Protein AF-A0A7S2B9F1-F1 (afdb_monomer_lite)

Secondary structure (DSSP, 8-state):
-EEEET-TT-TTHHHHHTSTT--EEEEEES-HHHHHHHHHHIIIIIS-TTS----EEEEEE--TT--TTSPTT-BSEEEEES-GGG-S-HHHHHHHHHHHGGGB-TTT-EEEEE---BSTTHHHHHHHHHHHHT--TTGGGSHHHHHHHHHH-----B-HHHHHHHHHTTSS---

Foldseek 3Di:
DEEEEACFQPPPPLVVQLDPVAAEYEYEYLDPVRQVNNVVCCDPPRPDPPSPRNYHYHYYNDHLLDCPPQDFLAHQEYHYEPPQQVDPDPVVVLSSLLSCVRRHNPPRHDYHHYPAAAPVCNLVVLLVVCCVPPDPPVQVVDPVSSVVSVVPDRTDHDHPVSVVVCVVVVSDPDD

pLDDT: mean 94.69, std 4.19, range [60.38, 98.56]

Organism: NCBI:txid156173

InterPro domains:
  IPR013217 Methyltransferase type 12 [PF08242] (3-97)
  IPR029063 S-adenosyl-L-methionine-dependent methyltransferase superfamily [G3DSA:3.40.50.150] (1-152)
  IPR029063 S-adenosyl-L-methionine-dependent methyltransferase superfamily [SSF53335] (1-120)

Structure (mmCIF, N/CA/C/O backbone):
data_AF-A0A7S2B9F1-F1
#
_entry.id   AF-A0A7S2B9F1-F1
#
loop_
_atom_site.group_PDB
_atom_site.id
_atom_site.type_symbol
_atom_site.label_atom_id
_atom_site.label_alt_id
_atom_site.label_comp_id
_atom_site.label_asym_id
_atom_site.label_entity_id
_atom_site.label_seq_id
_atom_site.pdbx_PDB_ins_code
_atom_site.Cartn_x
_atom_site.Cartn_y
_atom_site.Cartn_z
_atom_site.occupancy
_atom_site.B_iso_or_equiv
_atom_site.auth_seq_id
_atom_site.auth_comp_id
_atom_site.auth_asym_id
_atom_site.auth_atom_id
_atom_site.pdbx_PDB_model_num
ATOM 1 N N . ARG A 1 1 ? -12.188 2.457 11.892 1.00 96.94 1 ARG A N 1
ATOM 2 C CA . ARG A 1 1 ? -10.758 2.331 12.237 1.00 96.94 1 ARG A CA 1
ATOM 3 C C . ARG A 1 1 ? -10.043 1.768 11.033 1.00 96.94 1 ARG A C 1
ATOM 5 O O . ARG A 1 1 ? -10.492 0.752 10.512 1.00 96.94 1 ARG A O 1
ATOM 12 N N . VAL A 1 2 ? -8.993 2.436 10.577 1.00 98.25 2 VAL A N 1
ATOM 13 C CA . VAL A 1 2 ? -8.259 2.060 9.363 1.00 98.25 2 VAL A CA 1
ATOM 14 C C . VAL A 1 2 ? -6.793 1.858 9.714 1.00 98.25 2 VAL A C 1
ATOM 16 O O . VAL A 1 2 ? -6.246 2.626 10.503 1.00 98.25 2 VAL A O 1
ATOM 19 N N . VAL A 1 3 ? -6.161 0.848 9.127 1.00 98.31 3 VAL A N 1
ATOM 20 C CA . VAL A 1 3 ? -4.701 0.720 9.097 1.00 98.31 3 VAL A CA 1
ATOM 21 C C . VAL A 1 3 ? -4.232 0.722 7.651 1.00 98.31 3 VAL A C 1
ATOM 23 O O . VAL A 1 3 ? -4.800 0.025 6.816 1.00 98.31 3 VAL A O 1
ATOM 26 N N . GLU A 1 4 ? -3.204 1.507 7.353 1.00 98.50 4 GLU A N 1
ATOM 27 C CA . GLU A 1 4 ? -2.583 1.582 6.034 1.00 98.50 4 GLU A CA 1
ATOM 28 C C . GLU A 1 4 ? -1.112 1.184 6.129 1.00 98.50 4 GLU A C 1
ATOM 30 O O . GLU A 1 4 ? -0.332 1.833 6.831 1.00 98.50 4 GLU A O 1
ATOM 35 N N . MET A 1 5 ? -0.734 0.126 5.412 1.00 98.06 5 MET A N 1
ATOM 36 C CA . MET A 1 5 ? 0.649 -0.309 5.254 1.00 98.06 5 MET A CA 1
ATOM 37 C C . MET A 1 5 ? 1.237 0.282 3.974 1.00 98.06 5 MET A C 1
ATOM 39 O O . MET A 1 5 ? 0.705 0.087 2.883 1.00 98.06 5 MET A O 1
ATOM 43 N N . GLY A 1 6 ? 2.352 0.994 4.129 1.00 97.62 6 GLY A N 1
ATOM 44 C CA . GLY A 1 6 ? 2.971 1.814 3.090 1.00 97.62 6 GLY A CA 1
ATOM 45 C C . GLY A 1 6 ? 2.182 3.087 2.799 1.00 97.62 6 GLY A C 1
ATOM 46 O O . GLY A 1 6 ? 1.898 3.394 1.645 1.00 97.62 6 GLY A O 1
ATOM 47 N N . CYS A 1 7 ? 1.834 3.843 3.845 1.00 97.94 7 CYS A N 1
ATOM 48 C CA . CYS A 1 7 ? 1.067 5.084 3.708 1.00 97.94 7 CYS A CA 1
ATOM 49 C C . CYS A 1 7 ? 1.813 6.188 2.935 1.00 97.94 7 CYS A C 1
ATOM 51 O O . CYS A 1 7 ? 1.218 7.200 2.546 1.00 97.94 7 CYS A O 1
ATOM 53 N N . GLY A 1 8 ? 3.125 6.036 2.723 1.00 97.12 8 GLY A N 1
ATOM 54 C CA . GLY A 1 8 ? 3.952 6.936 1.938 1.00 97.12 8 GLY A CA 1
ATOM 55 C C . GLY A 1 8 ? 3.819 8.383 2.400 1.00 97.12 8 GLY A C 1
ATOM 56 O O . GLY A 1 8 ? 3.929 8.709 3.581 1.00 97.12 8 GLY A O 1
ATOM 57 N N . LYS A 1 9 ? 3.553 9.281 1.451 1.00 96.50 9 LYS A N 1
ATOM 58 C CA . LYS A 1 9 ? 3.332 10.707 1.735 1.00 96.50 9 LYS A CA 1
ATOM 59 C C . LYS A 1 9 ? 1.888 11.038 2.147 1.00 96.50 9 LYS A C 1
ATOM 61 O O . LYS A 1 9 ? 1.550 12.211 2.197 1.00 96.50 9 LYS A O 1
ATOM 66 N N . GLY A 1 10 ? 1.049 10.041 2.431 1.00 97.06 10 GLY A N 1
ATOM 67 C CA . GLY A 1 10 ? -0.302 10.223 2.969 1.00 97.06 10 GLY A CA 1
ATOM 68 C C . GLY A 1 10 ? -1.395 10.506 1.933 1.00 97.06 10 GLY A C 1
ATOM 69 O O . GLY A 1 10 ? -2.406 11.115 2.271 1.00 97.06 10 GLY A O 1
ATOM 70 N N . MET A 1 11 ? -1.215 10.083 0.675 1.00 95.88 11 MET A N 1
ATOM 71 C CA . MET A 1 11 ? -2.171 10.362 -0.411 1.00 95.88 11 MET A CA 1
ATOM 72 C C . MET A 1 11 ? -3.593 9.864 -0.098 1.00 95.88 11 MET A C 1
ATOM 74 O O . MET A 1 11 ? -4.558 10.595 -0.328 1.00 95.88 11 MET A O 1
ATOM 78 N N . ILE A 1 12 ? -3.716 8.638 0.421 1.00 97.62 12 ILE A N 1
ATOM 79 C CA . ILE A 1 12 ? -4.992 8.060 0.865 1.00 97.62 12 ILE A CA 1
ATOM 80 C C . ILE A 1 12 ? -5.282 8.517 2.297 1.00 97.62 12 ILE A C 1
ATOM 82 O O . ILE A 1 12 ? -6.350 9.080 2.550 1.00 97.62 12 ILE A O 1
ATOM 86 N N . LEU A 1 13 ? -4.296 8.359 3.190 1.00 98.31 13 LEU A N 1
ATOM 87 C CA . LEU A 1 13 ? -4.361 8.712 4.608 1.00 98.31 13 LEU A CA 1
ATOM 88 C C . LEU A 1 13 ? -5.078 10.030 4.884 1.00 98.31 13 LEU A C 1
ATOM 90 O O . LEU A 1 13 ? -6.055 10.036 5.622 1.00 98.31 13 LEU A O 1
ATOM 94 N N . PHE A 1 14 ? -4.636 11.147 4.298 1.00 97.69 14 PHE A N 1
ATOM 95 C CA . PHE A 1 14 ? -5.185 12.456 4.664 1.00 97.69 14 PHE A CA 1
ATOM 96 C C . PHE A 1 14 ? -6.655 12.607 4.286 1.00 97.69 14 PHE A C 1
ATOM 98 O O . PHE A 1 14 ? -7.424 13.188 5.047 1.00 97.69 14 PHE A O 1
ATOM 105 N N . LYS A 1 15 ? -7.059 12.069 3.131 1.00 96.00 15 LYS A N 1
ATOM 106 C CA . LYS A 1 15 ? -8.450 12.151 2.672 1.00 96.00 15 LYS A CA 1
ATOM 107 C C . LYS A 1 15 ? -9.360 11.253 3.498 1.00 96.00 15 LYS A C 1
ATOM 109 O O . LYS A 1 15 ? -10.444 11.676 3.880 1.00 96.00 15 LYS A O 1
ATOM 114 N N . VAL A 1 16 ? -8.920 10.026 3.770 1.00 97.19 16 VAL A N 1
ATOM 115 C CA . VAL A 1 16 ? -9.727 9.054 4.514 1.00 97.19 16 VAL A CA 1
ATOM 116 C C . VAL A 1 16 ? -9.812 9.441 5.988 1.00 97.19 16 VAL A C 1
ATOM 118 O O . VAL A 1 16 ? -10.903 9.467 6.541 1.00 97.19 16 VAL A O 1
ATOM 121 N N . ALA A 1 17 ? -8.699 9.809 6.621 1.00 97.12 17 ALA A N 1
ATOM 122 C CA . ALA A 1 17 ? -8.683 10.208 8.026 1.00 97.12 17 ALA A CA 1
ATOM 123 C C . ALA A 1 17 ? -9.438 11.525 8.296 1.00 97.12 17 ALA A C 1
ATOM 125 O O . ALA A 1 17 ? -9.904 11.739 9.409 1.00 97.12 17 ALA A O 1
ATOM 126 N N . ALA A 1 18 ? -9.610 12.395 7.295 1.00 95.19 18 ALA A N 1
ATOM 127 C CA . ALA A 1 18 ? -10.454 13.585 7.424 1.00 95.19 18 ALA A CA 1
ATOM 128 C C . ALA A 1 18 ? -11.964 13.283 7.333 1.00 95.19 18 ALA A C 1
ATOM 130 O O . ALA A 1 18 ? -12.781 14.161 7.611 1.00 95.19 18 ALA A O 1
ATOM 131 N N . ALA A 1 19 ? -12.366 12.069 6.937 1.00 95.88 19 ALA A N 1
ATOM 132 C CA . ALA A 1 19 ? -13.776 11.723 6.820 1.00 95.88 19 ALA A CA 1
ATOM 133 C C . ALA A 1 19 ? -14.438 11.613 8.213 1.00 95.88 19 ALA A C 1
ATOM 135 O O . ALA A 1 19 ? -13.899 10.933 9.088 1.00 95.88 19 ALA A O 1
ATOM 136 N N . PRO A 1 20 ? -15.646 12.178 8.426 1.00 93.44 20 PRO A N 1
ATOM 137 C CA . PRO A 1 20 ? -16.290 12.204 9.747 1.00 93.44 20 PRO A CA 1
ATOM 138 C C . PRO A 1 20 ? -16.558 10.827 10.373 1.00 93.44 20 PRO A C 1
ATOM 140 O O . PRO A 1 20 ? -16.679 10.703 11.589 1.00 93.44 20 PRO A O 1
ATOM 143 N N . CYS A 1 21 ? -16.676 9.779 9.553 1.00 94.19 21 CYS A N 1
ATOM 144 C CA . CYS A 1 21 ? -16.911 8.413 10.019 1.00 94.19 21 CYS A CA 1
ATOM 145 C C . CYS A 1 21 ? -15.638 7.705 10.517 1.00 94.19 21 CYS A C 1
ATOM 147 O O . CYS A 1 21 ? -15.730 6.636 11.130 1.00 94.19 21 CYS A O 1
ATOM 149 N N . VAL A 1 22 ? -14.452 8.273 10.277 1.00 96.94 22 VAL A N 1
ATOM 150 C CA . VAL A 1 22 ? -13.177 7.656 10.643 1.00 96.94 22 VAL A CA 1
ATOM 151 C C . VAL A 1 22 ? -12.745 8.147 12.019 1.00 96.94 22 VAL A C 1
ATOM 153 O O . VAL A 1 22 ? -12.394 9.302 12.218 1.00 96.94 22 VAL A O 1
ATOM 156 N N . LYS A 1 23 ? -12.783 7.234 12.993 1.00 95.94 23 LYS A N 1
ATOM 157 C CA . LYS A 1 23 ? -12.410 7.521 14.389 1.00 95.94 23 LYS A CA 1
ATOM 158 C C . LYS A 1 23 ? -10.908 7.421 14.652 1.00 95.94 23 LYS A C 1
ATOM 160 O O . LYS A 1 23 ? -10.397 8.097 15.532 1.00 95.94 23 LYS A O 1
ATOM 165 N N . GLU A 1 24 ? -10.229 6.540 13.926 1.00 97.31 24 GLU A N 1
ATOM 166 C CA . GLU A 1 24 ? -8.813 6.230 14.116 1.00 97.31 24 GLU A CA 1
ATOM 167 C C . GLU A 1 24 ? -8.212 5.785 12.787 1.00 97.31 24 GLU A C 1
ATOM 169 O O . GLU A 1 24 ? -8.818 4.968 12.072 1.00 97.31 24 GLU A O 1
ATOM 174 N N . TYR A 1 25 ? -7.017 6.298 12.506 1.00 98.38 25 TYR A N 1
ATOM 175 C CA . TYR A 1 25 ? -6.191 5.933 11.370 1.00 98.38 25 TYR A CA 1
ATOM 176 C C . TYR A 1 25 ? -4.774 5.596 11.841 1.00 98.38 25 TYR A C 1
ATOM 178 O O . TYR A 1 25 ? -4.132 6.390 12.528 1.00 98.38 25 TYR A O 1
ATOM 186 N N . VAL A 1 26 ? -4.279 4.427 11.446 1.00 98.38 26 VAL A N 1
ATOM 187 C CA . VAL A 1 26 ? -2.922 3.957 11.735 1.00 98.38 26 VAL A CA 1
ATOM 188 C C . VAL A 1 26 ? -2.123 3.962 10.433 1.00 98.38 26 VAL A C 1
ATOM 190 O O . VAL A 1 26 ? -2.367 3.142 9.552 1.00 98.38 26 VAL A O 1
ATOM 193 N N . GLY A 1 27 ? -1.175 4.888 10.293 1.00 98.19 27 GLY A N 1
ATOM 194 C CA . GLY A 1 27 ? -0.296 4.993 9.126 1.00 98.19 27 GLY A CA 1
ATOM 195 C C . GLY A 1 27 ? 1.049 4.307 9.360 1.00 98.19 27 GLY A C 1
ATOM 196 O O . GLY A 1 27 ? 1.792 4.675 10.270 1.00 98.19 27 GLY A O 1
ATOM 197 N N . CYS A 1 28 ? 1.392 3.320 8.541 1.00 98.38 28 CYS A N 1
ATOM 198 C CA . CYS A 1 28 ? 2.642 2.576 8.650 1.00 98.38 28 CYS A CA 1
ATOM 199 C C . CYS A 1 28 ? 3.461 2.699 7.367 1.00 98.38 28 CYS A C 1
ATOM 201 O O . CYS A 1 28 ? 2.912 2.617 6.274 1.00 98.38 28 CYS A O 1
ATOM 203 N N . ASP A 1 29 ? 4.775 2.873 7.482 1.00 98.25 29 ASP A N 1
ATOM 204 C CA . ASP A 1 29 ? 5.677 2.915 6.328 1.00 98.25 29 ASP A CA 1
ATOM 205 C C . ASP A 1 29 ? 7.099 2.509 6.733 1.00 98.25 29 ASP A C 1
ATOM 207 O O . ASP A 1 29 ? 7.542 2.810 7.844 1.00 98.25 29 ASP A O 1
ATOM 211 N N . LEU A 1 30 ? 7.848 1.864 5.837 1.00 97.06 30 LEU A N 1
ATOM 212 C CA . LEU A 1 30 ? 9.247 1.506 6.089 1.00 97.06 30 LEU A CA 1
ATOM 213 C C . LEU A 1 30 ? 10.143 2.759 6.163 1.00 97.06 30 LEU A C 1
ATOM 215 O O . LEU A 1 30 ? 11.159 2.786 6.863 1.00 97.06 30 LEU A O 1
ATOM 219 N N . SER A 1 31 ? 9.766 3.828 5.458 1.00 97.56 31 SER A N 1
ATOM 220 C CA . SER A 1 31 ? 10.503 5.082 5.398 1.00 97.56 31 SER A CA 1
ATOM 221 C C . SER A 1 31 ? 10.180 5.992 6.579 1.00 97.56 31 SER A C 1
ATOM 223 O O . SER A 1 31 ? 9.132 6.635 6.667 1.00 97.56 31 SER A O 1
ATOM 225 N N . ARG A 1 32 ? 11.174 6.189 7.450 1.00 98.12 32 ARG A N 1
ATOM 226 C CA . ARG A 1 32 ? 11.109 7.201 8.517 1.00 98.12 32 ARG A CA 1
ATOM 227 C C . ARG A 1 32 ? 10.860 8.616 7.983 1.00 98.12 32 ARG A C 1
ATOM 229 O O . ARG A 1 32 ? 10.257 9.432 8.678 1.00 98.12 32 ARG A O 1
ATOM 236 N N . LEU A 1 33 ? 11.333 8.926 6.775 1.00 98.25 33 LEU A N 1
ATOM 237 C CA . LEU A 1 33 ? 11.103 10.230 6.149 1.00 98.25 33 LEU A CA 1
ATOM 238 C C . LEU A 1 33 ? 9.639 10.405 5.733 1.00 98.25 33 LEU A C 1
ATOM 240 O O . LEU A 1 33 ? 9.098 11.496 5.911 1.00 98.25 33 LEU A O 1
ATOM 244 N N . ALA A 1 34 ? 9.003 9.342 5.233 1.00 98.06 34 ALA A N 1
ATOM 245 C CA . ALA A 1 34 ? 7.582 9.328 4.900 1.00 98.06 34 ALA A CA 1
ATOM 246 C C . ALA A 1 34 ? 6.725 9.547 6.155 1.00 98.06 34 ALA A C 1
ATOM 248 O O . ALA A 1 34 ? 5.920 10.475 6.191 1.00 98.06 34 ALA A O 1
ATOM 249 N N . ILE A 1 35 ? 7.008 8.815 7.237 1.00 98.56 35 ILE A N 1
ATOM 250 C CA . ILE A 1 35 ? 6.316 8.989 8.522 1.00 98.56 35 ILE A CA 1
ATOM 251 C C . ILE A 1 35 ? 6.454 10.417 9.069 1.00 98.56 35 ILE A C 1
ATOM 253 O O . ILE A 1 35 ? 5.450 11.067 9.357 1.00 98.56 35 ILE A O 1
ATOM 257 N N . LYS A 1 36 ? 7.673 10.971 9.114 1.00 98.44 36 LYS A N 1
ATOM 258 C CA . LYS A 1 36 ? 7.883 12.373 9.525 1.00 98.44 36 LYS A CA 1
ATOM 259 C C . LYS A 1 36 ? 7.141 13.368 8.629 1.00 98.44 36 LYS A C 1
ATOM 261 O O . LYS A 1 36 ? 6.770 14.451 9.078 1.00 98.44 36 LYS A O 1
ATOM 266 N N . HIS A 1 37 ? 6.987 13.056 7.342 1.00 98.44 37 HIS A N 1
ATOM 267 C CA . HIS A 1 37 ? 6.209 13.877 6.423 1.00 98.44 37 HIS A CA 1
ATOM 268 C C . HIS A 1 37 ? 4.722 13.848 6.765 1.00 98.44 37 HIS A C 1
ATOM 270 O O . HIS A 1 37 ? 4.136 14.919 6.918 1.00 98.44 37 HIS A O 1
ATOM 276 N N . VAL A 1 38 ? 4.159 12.656 6.962 1.00 98.56 38 VAL A N 1
ATOM 277 C CA . VAL A 1 38 ? 2.763 12.463 7.365 1.00 98.56 38 VAL A CA 1
ATOM 278 C C . VAL A 1 38 ? 2.453 13.208 8.658 1.00 98.56 38 VAL A C 1
ATOM 280 O O . VAL A 1 38 ? 1.525 14.009 8.687 1.00 98.56 38 VAL A O 1
ATOM 283 N N . GLU A 1 39 ? 3.273 13.035 9.694 1.00 98.19 39 GLU A N 1
ATOM 284 C CA . GLU A 1 39 ? 3.087 13.703 10.989 1.00 98.19 39 GLU A CA 1
ATOM 285 C C . GLU A 1 39 ? 3.095 15.232 10.870 1.00 98.19 39 GLU 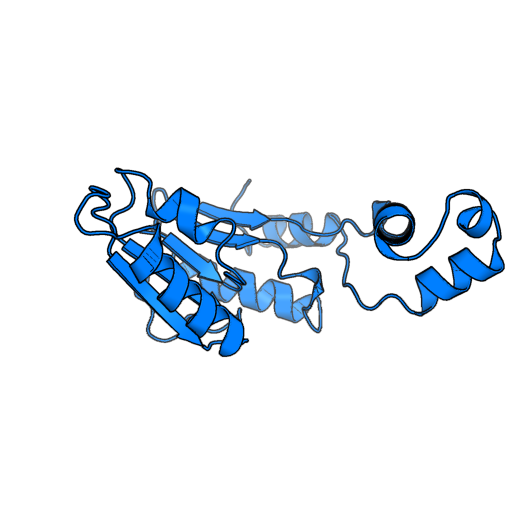A C 1
ATOM 287 O O . GLU A 1 39 ? 2.286 15.918 11.499 1.00 98.19 39 GLU A O 1
ATOM 292 N N . ARG A 1 40 ? 4.004 15.780 10.053 1.00 98.00 40 ARG A N 1
ATOM 293 C CA . ARG A 1 40 ? 4.097 17.225 9.824 1.00 98.00 40 ARG A CA 1
ATOM 294 C C . ARG A 1 40 ? 2.862 17.748 9.106 1.00 98.00 40 ARG A C 1
ATOM 296 O O . ARG A 1 40 ? 2.281 18.729 9.562 1.00 98.00 40 ARG A O 1
ATOM 303 N N . VAL A 1 41 ? 2.484 17.128 7.987 1.00 97.75 41 VAL A N 1
ATOM 304 C CA . VAL A 1 41 ? 1.337 17.561 7.173 1.00 97.75 41 VAL A CA 1
ATOM 305 C C . VAL A 1 41 ? 0.040 17.415 7.960 1.00 97.75 41 VAL A C 1
ATOM 307 O O . VAL A 1 41 ? -0.754 18.351 7.974 1.00 97.75 41 VAL A O 1
ATOM 310 N N . TRP A 1 42 ? -0.129 16.316 8.699 1.00 97.31 42 TRP A N 1
ATOM 311 C CA . TRP A 1 42 ? -1.286 16.105 9.565 1.00 97.31 42 TRP A CA 1
ATOM 312 C C . TRP A 1 42 ? -1.504 17.276 10.525 1.00 97.31 42 TRP A C 1
ATOM 314 O O . TRP A 1 42 ? -2.569 17.886 10.513 1.00 97.31 42 TRP A O 1
ATOM 324 N N . LYS A 1 43 ? -0.471 17.650 11.291 1.00 95.56 43 LYS A N 1
ATOM 325 C CA . LYS A 1 43 ? -0.552 18.733 12.287 1.00 95.56 43 LYS A CA 1
ATOM 326 C C . LYS A 1 43 ? -0.754 20.118 11.674 1.00 95.56 43 LYS A C 1
ATOM 328 O O . LYS A 1 43 ? -1.342 20.981 12.309 1.00 95.56 43 LYS A O 1
ATOM 333 N N . SER A 1 44 ? -0.215 20.349 10.479 1.00 95.25 44 SER A N 1
ATOM 334 C CA . SER A 1 44 ? -0.194 21.686 9.868 1.00 95.25 44 SER A CA 1
ATOM 335 C C . SER A 1 44 ? -1.356 21.957 8.913 1.00 95.25 44 SER A C 1
ATOM 337 O O . SER A 1 44 ? -1.696 23.118 8.721 1.00 95.25 44 SER A O 1
ATOM 339 N N . HIS A 1 45 ? -1.952 20.922 8.313 1.00 94.19 45 HIS A N 1
ATOM 340 C CA . HIS A 1 45 ? -2.927 21.083 7.228 1.00 94.19 45 HIS A CA 1
ATOM 341 C C . HIS A 1 45 ? -4.201 20.249 7.394 1.00 94.19 45 HIS A C 1
ATOM 343 O O . HIS A 1 45 ? -5.201 20.591 6.772 1.00 94.19 45 HIS A O 1
ATOM 349 N N . VAL A 1 46 ? -4.183 19.162 8.178 1.00 93.25 46 VAL A N 1
ATOM 350 C CA . VAL A 1 46 ? -5.335 18.245 8.269 1.00 93.25 46 VAL A CA 1
ATOM 351 C C . VAL A 1 46 ? -6.068 18.386 9.593 1.00 93.25 46 VAL A C 1
ATOM 353 O O . VAL A 1 46 ? -7.237 18.735 9.589 1.00 93.25 46 VAL A O 1
ATOM 356 N N . ALA A 1 47 ? -5.390 18.163 10.718 1.00 92.00 47 ALA A N 1
ATOM 357 C CA . ALA A 1 47 ? -5.958 18.262 12.061 1.00 92.00 47 ALA A CA 1
ATOM 358 C C . ALA A 1 47 ? -5.607 19.607 12.715 1.00 92.00 47 ALA A C 1
ATOM 360 O O . ALA A 1 47 ? -5.034 19.658 13.804 1.00 92.00 47 ALA A O 1
ATOM 361 N N . THR A 1 48 ? -5.900 20.706 12.017 1.00 91.12 48 THR A N 1
ATOM 362 C CA . THR A 1 48 ? -5.792 22.055 12.591 1.00 91.12 48 THR A CA 1
ATOM 363 C C . THR A 1 48 ? -6.939 22.301 13.574 1.00 91.12 48 THR A C 1
ATOM 365 O O . THR A 1 48 ? -7.976 21.641 13.497 1.00 91.12 48 THR A O 1
ATOM 368 N N . GLU A 1 49 ? -6.802 23.282 14.468 1.00 85.62 49 GLU A N 1
ATOM 369 C CA . GLU A 1 49 ? -7.850 23.625 15.450 1.00 85.62 49 GLU A CA 1
ATOM 370 C C . GLU A 1 49 ? -9.208 23.940 14.797 1.00 85.62 49 GLU A C 1
ATOM 372 O O . GLU A 1 49 ? -10.258 23.642 15.359 1.00 85.62 49 GLU A O 1
ATOM 377 N N . SER A 1 50 ? -9.194 24.487 13.579 1.00 88.25 50 SER A N 1
ATOM 378 C CA . SER A 1 50 ? -10.390 24.836 12.807 1.00 88.25 50 SER A CA 1
ATOM 379 C C . SER A 1 50 ? -10.904 23.724 11.884 1.00 88.25 50 SER A C 1
ATOM 381 O O . SER A 1 50 ? -11.948 23.896 11.260 1.00 88.25 50 SER A O 1
ATOM 383 N N . SER A 1 51 ? -10.196 22.596 11.769 1.00 87.75 51 SER A N 1
ATOM 384 C CA . SER A 1 51 ? -10.503 21.553 10.776 1.00 87.75 51 SER A CA 1
ATOM 385 C C . SER A 1 51 ? -11.743 20.713 11.092 1.00 87.75 51 SER A C 1
ATOM 387 O O . SER A 1 51 ? -12.322 20.117 10.187 1.00 87.75 51 SER A O 1
ATOM 389 N N . GLY A 1 52 ? -12.136 20.615 12.367 1.00 88.81 52 GLY A N 1
ATOM 390 C CA . GLY A 1 52 ? -13.216 19.726 12.810 1.00 88.81 52 GLY A CA 1
ATOM 391 C C . GLY A 1 52 ? -12.919 18.226 12.645 1.00 88.81 52 GLY A C 1
ATOM 392 O O . GLY A 1 52 ? -13.824 17.408 12.807 1.00 88.81 52 GLY A O 1
ATOM 393 N N . VAL A 1 53 ? -11.676 17.842 12.328 1.00 94.00 53 VAL A N 1
ATOM 394 C CA . VAL A 1 53 ? -11.280 16.437 12.161 1.00 94.00 53 VAL A CA 1
ATOM 395 C C . VAL A 1 53 ? -11.211 15.752 13.527 1.00 94.00 53 VAL A C 1
ATOM 397 O O . VAL A 1 53 ? -10.363 16.071 14.355 1.00 94.00 53 VAL A O 1
ATOM 400 N N . ALA A 1 54 ? -12.098 14.778 13.749 1.00 92.62 54 ALA A N 1
ATOM 401 C CA . ALA A 1 54 ? -12.185 14.014 14.998 1.00 92.62 54 ALA A CA 1
ATOM 402 C C . ALA A 1 54 ? -11.340 12.723 15.005 1.00 92.62 54 ALA A C 1
ATOM 404 O O . ALA A 1 54 ? -11.282 12.029 16.021 1.00 92.62 54 ALA A O 1
ATOM 405 N N . CYS A 1 55 ? -10.714 12.373 13.879 1.00 96.69 55 CYS A N 1
ATOM 406 C CA . CYS A 1 55 ? -9.906 11.165 13.755 1.00 96.69 55 CYS A CA 1
ATOM 407 C C . CYS A 1 55 ? -8.615 11.275 14.575 1.00 96.69 55 CYS A C 1
ATOM 409 O O . CYS A 1 55 ? -7.860 12.238 14.429 1.00 96.69 55 CYS A O 1
ATOM 411 N N . SER A 1 56 ? -8.294 10.251 15.366 1.00 96.50 56 SER A N 1
ATOM 412 C CA . SER A 1 56 ? -6.946 10.093 15.913 1.00 96.50 56 SER A CA 1
ATOM 413 C C . SER A 1 56 ? -6.007 9.506 14.854 1.00 96.50 56 SER A C 1
ATOM 415 O O . SER A 1 56 ? -6.365 8.563 14.147 1.00 96.50 56 SER A O 1
ATOM 417 N N . LEU A 1 57 ? -4.797 10.058 14.734 1.00 97.81 57 LEU A N 1
ATOM 418 C CA . LEU A 1 57 ? -3.742 9.515 13.876 1.00 97.81 57 LEU A CA 1
ATOM 419 C C . LEU A 1 57 ? -2.624 8.928 14.740 1.00 97.81 57 LEU A C 1
ATOM 421 O O . LEU A 1 57 ? -2.073 9.624 15.594 1.00 97.81 57 LEU A O 1
ATOM 425 N N . SER A 1 58 ? -2.243 7.683 14.462 1.00 97.75 58 SER A N 1
ATOM 426 C CA . SER A 1 58 ? -0.999 7.080 14.943 1.00 97.75 58 SER A CA 1
ATOM 427 C C . SER A 1 58 ? -0.122 6.669 13.763 1.00 97.75 58 SER A C 1
ATOM 429 O O . SER A 1 58 ? -0.611 6.260 12.709 1.00 97.75 58 SER A O 1
ATOM 431 N N . THR A 1 59 ? 1.191 6.826 13.915 1.00 98.19 59 THR A N 1
ATOM 432 C CA . THR A 1 59 ? 2.163 6.581 12.848 1.00 98.19 59 THR A CA 1
ATOM 433 C C . THR A 1 59 ? 3.297 5.689 13.319 1.00 98.19 59 THR A C 1
ATOM 435 O O . THR A 1 59 ? 3.790 5.815 14.442 1.00 98.19 59 THR A O 1
ATOM 438 N N . HIS A 1 60 ? 3.746 4.780 12.452 1.00 98.00 60 HIS A N 1
ATOM 439 C CA . HIS A 1 60 ? 4.807 3.838 12.792 1.00 98.00 60 HIS A CA 1
ATOM 440 C C . HIS A 1 60 ? 5.763 3.589 11.631 1.00 98.00 60 HIS A C 1
ATOM 442 O O . HIS A 1 60 ? 5.347 3.328 10.505 1.00 98.00 60 HIS A O 1
ATOM 448 N N . VAL A 1 61 ? 7.061 3.582 11.940 1.00 98.25 61 VAL A N 1
ATOM 449 C CA . VAL A 1 61 ? 8.077 3.094 11.005 1.00 98.25 61 VAL A CA 1
ATOM 450 C C . VAL A 1 61 ? 8.111 1.574 11.094 1.00 98.25 61 VAL A C 1
ATOM 452 O O . VAL A 1 61 ? 8.629 1.044 12.078 1.00 98.25 61 VAL A O 1
ATOM 455 N N . ARG A 1 62 ? 7.525 0.878 10.119 1.00 96.62 62 ARG A N 1
ATOM 456 C CA . ARG A 1 62 ? 7.466 -0.589 10.111 1.00 96.62 62 ARG A CA 1
ATOM 457 C C . ARG A 1 62 ? 7.305 -1.165 8.708 1.00 96.62 62 ARG A C 1
ATOM 459 O O . ARG A 1 62 ? 6.837 -0.491 7.796 1.00 96.62 62 ARG A O 1
ATOM 466 N N . ASP A 1 63 ? 7.707 -2.423 8.589 1.00 96.56 63 ASP A N 1
ATOM 467 C CA . ASP A 1 63 ? 7.555 -3.245 7.394 1.00 96.56 63 ASP A CA 1
ATOM 468 C C . ASP A 1 63 ? 6.078 -3.586 7.110 1.00 96.56 63 ASP A C 1
ATOM 470 O O . ASP A 1 63 ? 5.268 -3.647 8.040 1.00 96.56 63 ASP A O 1
ATOM 474 N N . ALA A 1 64 ? 5.732 -3.812 5.838 1.00 96.56 64 ALA A N 1
ATOM 475 C CA . ALA A 1 64 ? 4.353 -4.038 5.407 1.00 96.56 64 ALA A CA 1
ATOM 476 C C . ALA A 1 64 ? 3.749 -5.353 5.929 1.00 96.56 64 ALA A C 1
ATOM 478 O O . ALA A 1 64 ? 2.530 -5.426 6.075 1.00 96.56 64 ALA A O 1
ATOM 479 N N . SER A 1 65 ? 4.562 -6.371 6.245 1.00 96.50 65 SER A N 1
ATOM 480 C CA . SER A 1 65 ? 4.066 -7.613 6.858 1.00 96.50 65 SER A CA 1
ATOM 481 C C . SER A 1 65 ? 3.962 -7.524 8.386 1.00 96.50 65 SER A C 1
ATOM 483 O O . SER A 1 65 ? 3.346 -8.374 9.032 1.00 96.50 65 SER A O 1
ATOM 485 N N . ASN A 1 66 ? 4.502 -6.467 9.003 1.00 96.75 66 ASN A N 1
ATOM 486 C CA . ASN A 1 66 ? 4.592 -6.362 10.455 1.00 96.75 66 ASN A CA 1
ATOM 487 C C . ASN A 1 66 ? 3.350 -5.718 11.098 1.00 96.75 66 ASN A C 1
ATOM 489 O O . ASN A 1 66 ? 3.332 -4.538 11.465 1.00 96.75 66 ASN A O 1
ATOM 493 N N . PHE A 1 67 ? 2.330 -6.536 11.352 1.00 95.94 67 PHE A N 1
ATOM 494 C CA . PHE A 1 67 ? 1.149 -6.141 12.128 1.00 95.94 67 PHE A CA 1
ATOM 495 C C . PHE A 1 67 ? 1.287 -6.393 13.644 1.00 95.94 67 PHE A C 1
ATOM 497 O O . PHE A 1 67 ? 0.297 -6.333 14.381 1.00 95.94 67 PHE A O 1
ATOM 504 N N . ALA A 1 68 ? 2.492 -6.686 14.148 1.00 93.62 68 ALA A N 1
ATOM 505 C CA . ALA A 1 68 ? 2.697 -6.955 15.568 1.00 93.62 68 ALA A CA 1
ATOM 506 C C . ALA A 1 68 ? 2.310 -5.741 16.434 1.00 93.62 68 ALA A C 1
ATOM 508 O O . ALA A 1 68 ? 2.539 -4.579 16.075 1.00 93.62 68 ALA A O 1
ATOM 509 N N . GLY A 1 69 ? 1.682 -6.025 17.578 1.00 90.25 69 GLY A N 1
ATOM 510 C CA . GLY A 1 69 ? 1.178 -5.013 18.511 1.00 90.25 69 GLY A CA 1
ATOM 511 C C . GLY A 1 69 ? -0.084 -4.272 18.053 1.00 90.25 69 GLY A C 1
ATOM 512 O O . GLY A 1 69 ? -0.621 -3.488 18.828 1.00 90.25 69 GLY A O 1
ATOM 513 N N . LEU A 1 70 ? -0.583 -4.516 16.834 1.00 92.06 70 LEU A N 1
ATOM 514 C CA . LEU A 1 70 ? -1.888 -4.019 16.398 1.00 92.06 70 LEU A CA 1
ATOM 515 C C . LEU A 1 70 ? -2.996 -4.971 16.859 1.00 92.06 70 LEU A C 1
ATOM 517 O O . LEU A 1 70 ? -2.851 -6.195 16.756 1.00 92.06 70 LEU A O 1
ATOM 521 N N . ALA A 1 71 ? -4.099 -4.401 17.348 1.00 86.12 71 ALA A N 1
ATOM 522 C CA . ALA A 1 71 ? -5.222 -5.153 17.896 1.00 86.12 71 ALA A CA 1
ATOM 523 C C . ALA A 1 71 ? -5.896 -6.033 16.832 1.00 86.12 71 ALA A C 1
ATOM 525 O O . ALA A 1 71 ? -6.279 -5.553 15.761 1.00 86.12 71 ALA A O 1
ATOM 526 N N . ASP A 1 72 ? -6.073 -7.314 17.154 1.00 85.56 72 ASP A N 1
ATOM 527 C CA . ASP A 1 72 ? -6.812 -8.258 16.317 1.00 85.56 72 ASP A CA 1
ATOM 528 C C . ASP A 1 72 ? -8.286 -7.870 16.205 1.00 85.56 72 ASP A C 1
ATOM 530 O O . ASP A 1 72 ? -8.856 -7.278 17.126 1.00 85.56 72 ASP A O 1
ATOM 534 N N . LYS A 1 73 ? -8.911 -8.249 15.083 1.00 88.62 73 LYS A N 1
ATOM 535 C CA . LYS A 1 73 ? -10.359 -8.120 14.855 1.00 88.62 73 LYS A CA 1
ATOM 536 C C . LYS A 1 73 ? -10.934 -6.725 15.118 1.00 88.62 73 LYS A C 1
ATOM 538 O O . LYS A 1 73 ? -12.062 -6.595 15.591 1.00 88.62 73 LYS A O 1
ATOM 543 N N . SER A 1 74 ? -10.152 -5.680 14.857 1.00 91.88 74 SER A N 1
ATOM 544 C CA . SER A 1 74 ? -10.462 -4.321 15.315 1.00 91.88 74 SER A CA 1
ATOM 545 C C . SER A 1 74 ? -10.570 -3.291 14.192 1.00 91.88 74 SER A C 1
ATOM 547 O O . SER A 1 74 ? -11.142 -2.218 14.410 1.00 91.88 74 SER A O 1
ATOM 549 N N . PHE A 1 75 ? -10.036 -3.600 13.007 1.00 97.38 75 PHE A N 1
ATOM 550 C CA . PHE A 1 75 ? -9.997 -2.676 11.880 1.00 97.38 75 PHE A CA 1
ATOM 551 C C . PHE A 1 75 ? -11.158 -2.901 10.918 1.00 97.38 75 PHE A C 1
ATOM 553 O O . PHE A 1 75 ? -11.422 -4.014 10.477 1.00 97.38 75 PHE A O 1
ATOM 560 N N . ASP A 1 76 ? -11.805 -1.805 10.536 1.00 97.12 76 ASP A N 1
ATOM 561 C CA . ASP A 1 76 ? -12.847 -1.805 9.506 1.00 97.12 76 ASP A CA 1
ATOM 562 C C . ASP A 1 76 ? -12.226 -1.878 8.110 1.00 97.12 76 ASP A C 1
ATOM 564 O O . ASP A 1 76 ? -12.853 -2.355 7.169 1.00 97.12 76 ASP A O 1
ATOM 568 N N . ALA A 1 77 ? -10.984 -1.404 7.981 1.00 97.31 77 ALA A N 1
ATOM 569 C CA . ALA A 1 77 ? -10.216 -1.508 6.757 1.00 97.31 77 ALA A CA 1
ATOM 570 C C . ALA A 1 77 ? -8.721 -1.708 7.032 1.00 97.31 77 ALA A C 1
ATOM 572 O O . ALA A 1 77 ? -8.132 -1.007 7.861 1.00 97.31 77 ALA A O 1
ATOM 573 N N . VAL A 1 78 ? -8.117 -2.624 6.280 1.00 97.75 78 VAL A N 1
ATOM 574 C CA . VAL A 1 78 ? -6.667 -2.731 6.083 1.00 97.75 78 VAL A CA 1
ATOM 575 C C . VAL A 1 78 ? -6.382 -2.280 4.655 1.00 97.75 78 VAL A C 1
ATOM 577 O O . VAL A 1 78 ? -7.000 -2.782 3.721 1.00 97.75 78 VAL A O 1
ATOM 580 N N . VAL A 1 79 ? -5.475 -1.327 4.478 1.00 98.06 79 VAL A N 1
ATOM 581 C CA . VAL A 1 79 ? -5.130 -0.738 3.181 1.00 98.06 79 VAL A CA 1
ATOM 582 C C . VAL A 1 79 ? -3.670 -1.035 2.867 1.00 98.06 79 VAL A C 1
ATOM 584 O O . VAL A 1 79 ? -2.778 -0.669 3.626 1.00 98.06 79 VAL A O 1
ATOM 587 N N . CYS A 1 80 ? -3.428 -1.652 1.719 1.00 97.19 80 CYS A N 1
ATOM 588 C CA . CYS A 1 80 ? -2.112 -1.841 1.122 1.00 97.19 80 CYS A CA 1
ATOM 589 C C . CYS A 1 80 ? -2.229 -1.425 -0.344 1.00 97.19 80 CYS A C 1
ATOM 591 O O . CYS A 1 80 ? -2.658 -2.217 -1.180 1.00 97.19 80 CYS A O 1
ATOM 593 N N . ASN A 1 81 ? -1.903 -0.174 -0.663 1.00 96.94 81 ASN A N 1
ATOM 594 C CA . ASN A 1 81 ? -2.068 0.356 -2.015 1.00 96.94 81 ASN A CA 1
ATOM 595 C C . ASN A 1 81 ? -0.737 0.876 -2.562 1.00 96.94 81 ASN A C 1
ATOM 597 O O . ASN A 1 81 ? -0.128 1.760 -1.966 1.00 96.94 81 ASN A O 1
ATOM 601 N N . GLY A 1 82 ? -0.308 0.361 -3.714 1.00 94.19 82 GLY A N 1
ATOM 602 C CA . GLY A 1 82 ? 0.900 0.836 -4.410 1.00 94.19 82 GLY A CA 1
ATOM 603 C C . GLY A 1 82 ? 2.205 0.381 -3.757 1.00 94.19 82 GLY A C 1
ATOM 604 O O . GLY A 1 82 ? 3.263 0.965 -3.977 1.00 94.19 82 GLY A O 1
ATOM 605 N N . VAL A 1 83 ? 2.132 -0.661 -2.927 1.00 95.56 83 VAL A N 1
ATOM 606 C CA . VAL A 1 83 ? 3.273 -1.197 -2.168 1.00 95.56 83 VAL A CA 1
ATOM 607 C C . VAL A 1 83 ? 3.834 -2.482 -2.767 1.00 95.56 83 VAL A C 1
ATOM 609 O O . VAL A 1 83 ? 5.031 -2.743 -2.666 1.00 95.56 83 VAL A O 1
ATOM 612 N N . SER A 1 84 ? 2.985 -3.270 -3.431 1.00 96.12 84 SER A N 1
ATOM 613 C CA . SER A 1 84 ? 3.313 -4.628 -3.881 1.00 96.12 84 SER A CA 1
ATOM 614 C C . SER A 1 84 ? 4.423 -4.667 -4.933 1.00 96.12 84 SER A C 1
ATOM 616 O O . SER A 1 84 ? 5.190 -5.626 -4.995 1.00 96.12 84 SER A O 1
ATOM 618 N N . MET A 1 85 ? 4.575 -3.591 -5.708 1.00 94.44 85 MET A N 1
ATOM 619 C CA . MET A 1 85 ? 5.639 -3.427 -6.698 1.00 94.44 85 MET A CA 1
ATOM 620 C C . MET A 1 85 ? 7.054 -3.417 -6.096 1.00 94.44 85 MET A C 1
ATOM 622 O O . MET A 1 85 ? 8.014 -3.687 -6.816 1.00 94.44 85 MET A O 1
ATOM 626 N N . TYR A 1 86 ? 7.189 -3.144 -4.793 1.00 94.62 86 TYR A N 1
ATOM 627 C CA . TYR A 1 86 ? 8.471 -3.130 -4.078 1.00 94.62 86 TYR A CA 1
ATOM 628 C C . TYR A 1 86 ? 8.776 -4.441 -3.346 1.00 94.62 86 TYR A C 1
ATOM 630 O O . TYR A 1 86 ? 9.853 -4.583 -2.766 1.00 94.62 86 TYR A O 1
ATOM 638 N N . PHE A 1 87 ? 7.845 -5.397 -3.339 1.00 95.56 87 PHE A N 1
ATOM 639 C CA . PHE A 1 87 ? 7.999 -6.626 -2.570 1.00 95.56 87 PHE A CA 1
ATOM 640 C C . PHE A 1 87 ? 9.096 -7.531 -3.154 1.00 95.56 87 PHE A C 1
ATOM 642 O O . PHE A 1 87 ? 9.284 -7.591 -4.372 1.00 95.56 87 PHE A O 1
ATOM 649 N N . PRO A 1 88 ? 9.832 -8.273 -2.309 1.00 94.19 88 PRO A N 1
ATOM 650 C CA . PRO A 1 88 ? 10.931 -9.112 -2.776 1.00 94.19 88 PRO A CA 1
ATOM 651 C C . PRO A 1 88 ? 10.445 -10.336 -3.566 1.00 94.19 88 PRO A C 1
ATOM 653 O O . PRO A 1 88 ? 11.157 -10.798 -4.460 1.00 94.19 88 PRO A O 1
ATOM 656 N N . SER A 1 89 ? 9.247 -10.855 -3.267 1.00 93.00 89 SER A N 1
ATOM 657 C CA . SER A 1 89 ? 8.707 -12.085 -3.859 1.00 93.00 89 SER A CA 1
ATOM 658 C C . SER A 1 89 ? 7.177 -12.173 -3.771 1.00 93.00 89 SER A C 1
ATOM 660 O O . SER A 1 89 ? 6.536 -11.436 -3.020 1.00 93.00 89 SER A O 1
ATOM 662 N N . ALA A 1 90 ? 6.593 -13.126 -4.506 1.00 92.00 90 ALA A N 1
ATOM 663 C CA . ALA A 1 90 ? 5.180 -13.487 -4.371 1.00 92.00 90 ALA A CA 1
ATOM 664 C C . ALA A 1 90 ? 4.855 -14.079 -2.989 1.00 92.00 90 ALA A C 1
ATOM 666 O O . ALA A 1 90 ? 3.804 -13.782 -2.434 1.00 92.00 90 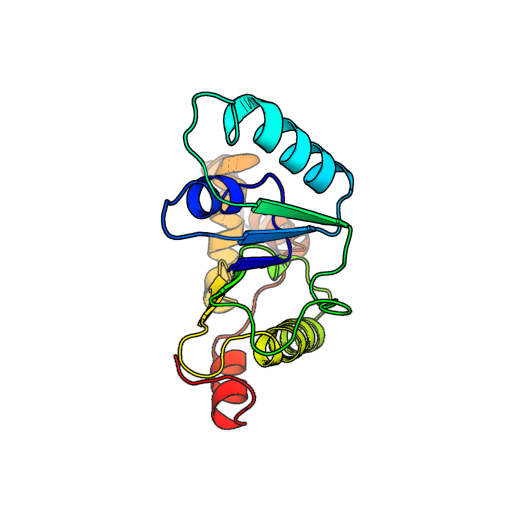ALA A O 1
ATOM 667 N N . SER A 1 91 ? 5.769 -14.847 -2.386 1.00 93.62 91 SER A N 1
ATOM 668 C CA . SER A 1 91 ? 5.576 -15.379 -1.030 1.00 93.62 91 SER A CA 1
ATOM 669 C C . SER A 1 91 ? 5.461 -14.266 0.012 1.00 93.62 91 SER A C 1
ATOM 671 O O . SER A 1 91 ? 4.632 -14.361 0.908 1.00 93.62 91 SER A O 1
ATOM 673 N N . TYR A 1 92 ? 6.232 -13.184 -0.136 1.00 95.88 92 TYR A N 1
ATOM 674 C CA . TYR A 1 92 ? 6.121 -12.024 0.748 1.00 95.88 92 TYR A CA 1
ATOM 675 C C . TYR A 1 92 ? 4.789 -11.281 0.556 1.00 95.88 92 TYR A C 1
ATOM 677 O O . TYR A 1 92 ? 4.189 -10.828 1.525 1.00 95.88 92 TYR A O 1
ATOM 685 N N . LEU A 1 93 ? 4.262 -11.203 -0.674 1.00 95.44 93 LEU A N 1
ATOM 686 C CA . LEU A 1 93 ? 2.902 -10.694 -0.895 1.00 95.44 93 LEU A CA 1
ATOM 687 C C . LEU A 1 93 ? 1.871 -11.513 -0.104 1.00 95.44 93 LEU A C 1
ATOM 689 O O . LEU A 1 93 ? 1.012 -10.936 0.561 1.00 95.44 93 LEU A O 1
ATOM 693 N N . VAL A 1 94 ? 1.971 -12.844 -0.155 1.00 94.81 94 VAL A N 1
ATOM 694 C CA . VAL A 1 94 ? 1.077 -13.740 0.594 1.00 94.81 94 VAL A CA 1
ATOM 695 C C . VAL A 1 94 ? 1.225 -13.524 2.101 1.00 94.81 94 VAL A C 1
ATOM 697 O O . VAL A 1 94 ? 0.215 -13.435 2.793 1.00 94.81 94 VAL A O 1
ATOM 700 N N . GLU A 1 95 ? 2.451 -13.360 2.600 1.00 95.94 95 GLU A N 1
ATOM 701 C CA . GLU A 1 95 ? 2.728 -13.039 4.006 1.00 95.94 95 GLU A CA 1
ATOM 702 C C . GLU A 1 95 ? 2.027 -11.744 4.447 1.00 95.94 95 GLU A C 1
ATOM 704 O O . GLU A 1 95 ? 1.347 -11.730 5.471 1.00 95.94 95 GLU A O 1
ATOM 709 N N . VAL A 1 96 ? 2.117 -10.670 3.655 1.00 96.75 96 VAL A N 1
ATOM 710 C CA . VAL A 1 96 ? 1.454 -9.383 3.943 1.00 96.75 96 VAL A CA 1
ATOM 711 C C . VAL A 1 96 ? -0.070 -9.527 4.003 1.00 96.75 96 VAL A C 1
ATOM 713 O O . VAL A 1 96 ? -0.723 -8.953 4.883 1.00 96.75 96 VAL A O 1
ATOM 716 N N . LEU A 1 97 ? -0.656 -10.301 3.086 1.00 95.38 97 LEU A N 1
ATOM 717 C CA . LEU A 1 97 ? -2.094 -10.571 3.089 1.00 95.38 97 LEU A CA 1
ATOM 718 C C . LEU A 1 97 ? -2.493 -11.373 4.336 1.00 95.38 97 LEU A C 1
ATOM 720 O O . LEU A 1 97 ? -3.374 -10.949 5.086 1.00 95.38 97 LEU A O 1
ATOM 724 N N . GLN A 1 98 ? -1.796 -12.476 4.613 1.00 94.31 98 GLN A N 1
ATOM 725 C CA . GLN A 1 98 ? -2.064 -13.347 5.760 1.00 94.31 98 GLN A CA 1
ATOM 726 C C . GLN A 1 98 ? -1.847 -12.650 7.108 1.00 94.31 98 GLN A C 1
ATOM 728 O O . GLN A 1 98 ? -2.574 -12.932 8.057 1.00 94.31 98 GLN A O 1
ATOM 733 N N . ALA A 1 99 ? -0.899 -11.717 7.205 1.00 95.62 99 ALA A N 1
ATOM 734 C CA . ALA A 1 99 ? -0.657 -10.953 8.425 1.00 95.62 99 ALA A CA 1
ATOM 735 C C . ALA A 1 99 ? -1.752 -9.907 8.702 1.00 95.62 99 ALA A C 1
ATOM 737 O O . ALA A 1 99 ? -2.065 -9.633 9.864 1.00 95.62 99 ALA A O 1
ATOM 738 N N . GLY A 1 100 ? -2.348 -9.331 7.652 1.00 95.81 100 GLY A N 1
ATOM 739 C CA . GLY A 1 100 ? -3.379 -8.300 7.785 1.00 95.81 100 GLY A CA 1
ATOM 740 C C . GLY A 1 100 ? -4.799 -8.845 7.961 1.00 95.81 100 GLY A C 1
ATOM 741 O O . GLY A 1 100 ? -5.583 -8.252 8.700 1.00 95.81 100 GLY A O 1
ATOM 742 N N . LEU A 1 101 ? -5.139 -9.988 7.349 1.00 95.12 101 LEU A N 1
ATOM 743 C CA . LEU A 1 101 ? -6.490 -10.569 7.427 1.00 95.12 101 LEU A CA 1
ATOM 744 C C . LEU A 1 101 ? -7.007 -10.770 8.871 1.00 95.12 101 LEU A C 1
ATOM 746 O O . LEU A 1 101 ? -8.132 -10.353 9.146 1.00 95.12 101 LEU A O 1
ATOM 750 N N . PRO A 1 102 ? -6.228 -11.305 9.836 1.00 95.44 102 PRO A N 1
ATOM 751 C CA . PRO A 1 102 ? -6.680 -11.475 11.224 1.00 95.44 102 PRO A CA 1
ATOM 752 C C . PRO A 1 102 ? -6.969 -10.162 11.968 1.00 95.44 102 PRO A C 1
ATOM 754 O O . PRO A 1 102 ? -7.602 -10.164 13.028 1.00 95.44 102 PRO A O 1
ATOM 757 N N . LYS A 1 103 ? -6.489 -9.028 11.443 1.00 96.62 103 LYS A N 1
ATOM 758 C CA . LYS A 1 103 ? -6.665 -7.704 12.053 1.00 96.62 103 LYS A CA 1
ATOM 759 C C . LYS A 1 103 ? -8.023 -7.086 11.725 1.00 96.62 103 LYS A C 1
ATOM 761 O O . LYS A 1 103 ? -8.467 -6.183 12.439 1.00 96.62 103 LYS A O 1
ATOM 766 N N . LEU A 1 104 ? -8.693 -7.590 10.691 1.00 96.50 104 LEU A N 1
ATOM 767 C CA . LEU A 1 104 ? -9.994 -7.108 10.245 1.00 96.50 104 LEU A CA 1
ATOM 768 C C . LEU A 1 104 ? -11.120 -7.510 11.193 1.00 96.50 104 LEU A C 1
ATOM 770 O O . LEU A 1 104 ? -11.172 -8.641 11.675 1.00 96.50 104 LEU A O 1
ATOM 774 N N . ASP A 1 105 ? -12.055 -6.585 11.407 1.00 95.81 105 ASP A N 1
ATOM 775 C CA . ASP A 1 105 ? -13.368 -6.881 11.973 1.00 95.81 105 ASP A CA 1
ATOM 776 C C . ASP A 1 105 ? -13.991 -8.046 11.175 1.00 95.81 105 ASP A C 1
ATOM 778 O O . ASP A 1 105 ? -14.154 -7.935 9.958 1.00 95.81 105 ASP A O 1
ATOM 782 N N . PRO A 1 106 ? -14.336 -9.170 11.826 1.00 91.44 106 PRO A N 1
ATOM 783 C CA . PRO A 1 106 ? -14.736 -10.392 11.133 1.00 91.44 106 PRO A CA 1
ATOM 784 C C . PRO A 1 106 ? -16.095 -10.282 10.430 1.00 91.44 106 PRO A C 1
ATOM 786 O O . PRO A 1 106 ? -16.451 -11.177 9.671 1.00 91.44 106 PRO A O 1
ATOM 789 N N . THR A 1 107 ? -16.874 -9.233 10.710 1.00 90.25 107 THR A N 1
ATOM 790 C CA . THR A 1 107 ? -18.237 -9.072 10.182 1.00 90.25 107 THR A CA 1
ATOM 791 C C . THR A 1 107 ? -18.319 -8.096 9.016 1.00 90.25 107 THR A C 1
ATOM 793 O O . THR A 1 107 ? -19.160 -8.262 8.137 1.00 90.25 107 THR A O 1
ATOM 796 N N . ARG A 1 108 ? -17.467 -7.067 9.011 1.00 91.12 108 ARG A N 1
ATOM 797 C CA . ARG A 1 108 ? -17.546 -5.946 8.057 1.00 91.12 108 ARG A CA 1
ATOM 798 C C . ARG A 1 108 ? -16.192 -5.427 7.584 1.00 91.12 108 ARG A C 1
ATOM 800 O O . ARG A 1 108 ? -16.154 -4.452 6.839 1.00 91.12 108 ARG A O 1
ATOM 807 N N . GLY A 1 109 ? -15.095 -6.002 8.071 1.00 94.81 109 GLY A N 1
ATOM 808 C CA . GLY A 1 109 ? -13.752 -5.562 7.732 1.00 94.81 109 GLY A CA 1
ATOM 809 C C . GLY A 1 109 ? -13.431 -5.822 6.263 1.00 94.81 109 GLY A C 1
ATOM 810 O O . GLY A 1 109 ? -13.737 -6.887 5.733 1.00 94.81 109 GLY A O 1
ATOM 811 N N . VAL A 1 110 ? -12.784 -4.856 5.614 1.00 95.06 110 VAL A N 1
ATOM 812 C CA . VAL A 1 110 ? -12.362 -4.960 4.212 1.00 95.06 110 VAL A CA 1
ATOM 813 C C . VAL A 1 110 ? -10.842 -4.878 4.104 1.00 95.06 110 VAL A C 1
ATOM 815 O O . VAL A 1 110 ? -10.221 -3.953 4.625 1.00 95.06 110 VAL A O 1
ATOM 818 N N . TYR A 1 111 ? -10.231 -5.813 3.375 1.00 95.38 111 TYR A N 1
ATOM 819 C CA . TYR A 1 111 ? -8.842 -5.672 2.942 1.00 95.38 111 TYR A CA 1
ATOM 820 C C . TYR A 1 111 ? -8.812 -5.000 1.567 1.00 95.38 111 TYR A C 1
ATOM 822 O O . TYR A 1 111 ? -9.162 -5.608 0.559 1.00 95.38 111 TYR A O 1
ATOM 830 N N . HIS A 1 112 ? -8.359 -3.752 1.503 1.00 96.00 112 HIS A N 1
ATOM 831 C CA . HIS A 1 112 ? -8.068 -3.084 0.242 1.00 96.00 112 HIS A CA 1
ATOM 832 C C . HIS A 1 112 ? -6.611 -3.332 -0.162 1.00 96.00 112 HIS A C 1
ATOM 834 O O . HIS A 1 112 ? -5.697 -2.699 0.367 1.00 96.00 112 HIS A O 1
ATOM 840 N N . PHE A 1 113 ? -6.396 -4.249 -1.106 1.00 94.94 113 PHE A N 1
ATOM 841 C CA . PHE A 1 113 ? -5.089 -4.502 -1.712 1.00 94.94 113 PHE A CA 1
ATOM 842 C C . PHE A 1 113 ? -5.081 -3.972 -3.151 1.00 94.94 113 PHE A C 1
ATOM 844 O O . PHE A 1 113 ? -5.606 -4.608 -4.064 1.00 94.94 113 PHE A O 1
ATOM 851 N N . GLY A 1 114 ? -4.560 -2.758 -3.327 1.00 94.25 114 GLY A N 1
ATOM 852 C CA . GLY A 1 114 ? -4.731 -1.952 -4.537 1.00 94.25 114 GLY A CA 1
ATOM 853 C C . GLY A 1 114 ? -3.430 -1.643 -5.274 1.00 94.25 114 GLY A C 1
ATOM 854 O O . GLY A 1 114 ? -2.328 -1.846 -4.758 1.00 94.25 114 GLY A O 1
ATOM 855 N N . ASP A 1 115 ? -3.579 -1.121 -6.496 1.00 94.44 115 ASP A N 1
ATOM 856 C CA . ASP A 1 115 ? -2.474 -0.720 -7.383 1.00 94.44 115 ASP A CA 1
ATOM 857 C C . ASP A 1 115 ? -1.481 -1.872 -7.645 1.00 94.44 115 ASP A C 1
ATOM 859 O O . ASP A 1 115 ? -0.258 -1.731 -7.621 1.00 94.44 115 ASP A O 1
ATOM 863 N N . VAL A 1 116 ? -2.042 -3.068 -7.852 1.00 94.50 116 VAL A N 1
ATOM 864 C CA . VAL A 1 116 ? -1.292 -4.269 -8.224 1.00 94.50 116 VAL A CA 1
ATOM 865 C C . VAL A 1 116 ? -1.015 -4.235 -9.719 1.00 94.50 116 VAL A C 1
ATOM 867 O O . VAL A 1 116 ? -1.931 -4.195 -10.542 1.00 94.50 116 VAL A O 1
ATOM 870 N N . ILE A 1 117 ? 0.262 -4.293 -10.085 1.00 94.81 117 ILE A N 1
ATOM 871 C CA . ILE A 1 117 ? 0.667 -4.289 -11.487 1.00 94.81 117 ILE A CA 1
ATOM 872 C C . ILE A 1 117 ? 0.391 -5.671 -12.092 1.00 94.81 117 ILE A C 1
ATOM 874 O O . ILE A 1 117 ? 1.014 -6.666 -11.715 1.00 94.81 117 ILE A O 1
ATOM 878 N N . SER A 1 118 ? -0.529 -5.724 -13.057 1.00 94.56 118 SER A N 1
ATOM 879 C CA . SER A 1 118 ? -0.831 -6.936 -13.828 1.00 94.56 118 SER A CA 1
ATOM 880 C C . SER A 1 118 ? 0.376 -7.361 -14.668 1.00 94.56 118 SER A C 1
ATOM 882 O O . SER A 1 118 ? 0.932 -6.555 -15.421 1.00 94.56 118 SER A O 1
ATOM 884 N N . ARG A 1 119 ? 0.767 -8.639 -14.569 1.00 94.56 119 ARG A N 1
ATOM 885 C CA . ARG A 1 119 ? 1.869 -9.209 -15.363 1.00 94.56 119 ARG A CA 1
ATOM 886 C C . ARG A 1 119 ? 1.607 -9.135 -16.866 1.00 94.56 119 ARG A C 1
ATOM 888 O O . ARG A 1 119 ? 2.519 -8.802 -17.618 1.00 94.56 119 ARG A O 1
ATOM 895 N N . GLU A 1 120 ? 0.372 -9.384 -17.293 1.00 95.06 120 GLU A N 1
ATOM 896 C CA . GLU A 1 120 ? -0.044 -9.290 -18.700 1.00 95.06 120 GLU A CA 1
ATOM 897 C C . GLU A 1 120 ? 0.180 -7.878 -19.264 1.00 95.06 120 GLU A C 1
ATOM 899 O O . GLU A 1 120 ? 0.681 -7.701 -20.373 1.00 95.06 120 GLU A O 1
ATOM 904 N N . HIS A 1 121 ? -0.100 -6.857 -18.453 1.00 95.25 121 HIS A N 1
ATOM 905 C CA . HIS A 1 121 ? -0.017 -5.453 -18.853 1.00 95.25 121 HIS A CA 1
ATOM 906 C C . HIS A 1 121 ? 1.327 -4.793 -18.508 1.00 95.25 121 HIS A C 1
ATOM 908 O O . HIS A 1 121 ? 1.498 -3.591 -18.728 1.00 95.25 121 HIS A O 1
ATOM 914 N N . TYR A 1 122 ? 2.299 -5.550 -17.988 1.00 95.44 122 TYR A N 1
ATOM 915 C CA . TYR A 1 122 ? 3.517 -4.995 -17.398 1.00 95.44 122 TYR A CA 1
ATOM 916 C C . TYR A 1 122 ? 4.333 -4.151 -18.383 1.00 95.44 122 TYR A C 1
ATOM 918 O O . TYR A 1 122 ? 4.719 -3.026 -18.071 1.00 95.44 122 TYR A O 1
ATOM 926 N N . LYS A 1 123 ? 4.532 -4.633 -19.616 1.00 95.25 123 LYS A N 1
ATOM 927 C CA . LYS A 1 123 ? 5.265 -3.877 -20.649 1.00 95.25 123 LYS A CA 1
ATOM 928 C C . LYS A 1 123 ? 4.564 -2.559 -20.988 1.00 95.25 123 LYS A C 1
ATOM 930 O O . LYS A 1 123 ? 5.217 -1.521 -21.066 1.00 95.25 123 LYS A O 1
ATOM 935 N N . SER A 1 124 ? 3.239 -2.575 -21.126 1.00 94.88 124 SER A N 1
ATOM 936 C CA . SER A 1 124 ? 2.436 -1.373 -21.385 1.00 94.88 124 SER A 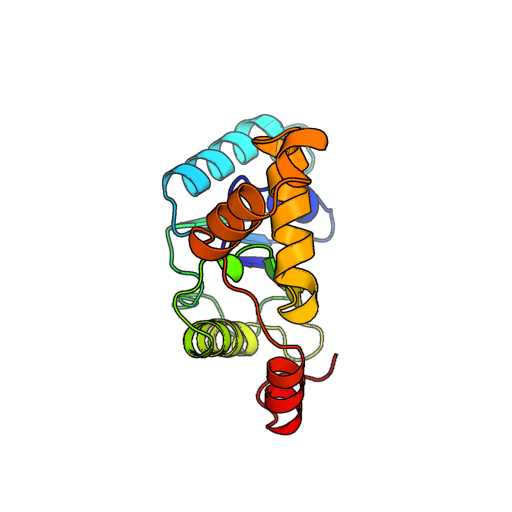CA 1
ATOM 937 C C . SER A 1 124 ? 2.513 -0.373 -20.230 1.00 94.88 124 SER A C 1
ATOM 939 O O . SER A 1 124 ? 2.661 0.828 -20.465 1.00 94.88 124 SER A O 1
ATOM 941 N N . PHE A 1 125 ? 2.479 -0.860 -18.985 1.00 94.50 125 PHE A N 1
ATOM 942 C CA . PHE A 1 125 ? 2.699 -0.043 -17.791 1.00 94.50 125 PHE A CA 1
ATOM 943 C C . PHE A 1 125 ? 4.077 0.634 -17.818 1.00 94.50 125 PHE A C 1
ATOM 945 O O . PHE A 1 125 ? 4.168 1.853 -17.652 1.00 94.50 125 PHE A O 1
ATOM 952 N N . LEU A 1 126 ? 5.141 -0.127 -18.102 1.00 95.31 126 LEU A N 1
ATOM 953 C CA . LEU A 1 126 ? 6.503 0.402 -18.177 1.00 95.31 126 LEU A CA 1
ATOM 954 C C . LEU A 1 126 ? 6.645 1.472 -19.265 1.00 95.31 126 LEU A C 1
ATOM 956 O O . LEU A 1 126 ? 7.197 2.537 -18.990 1.00 95.31 126 LEU 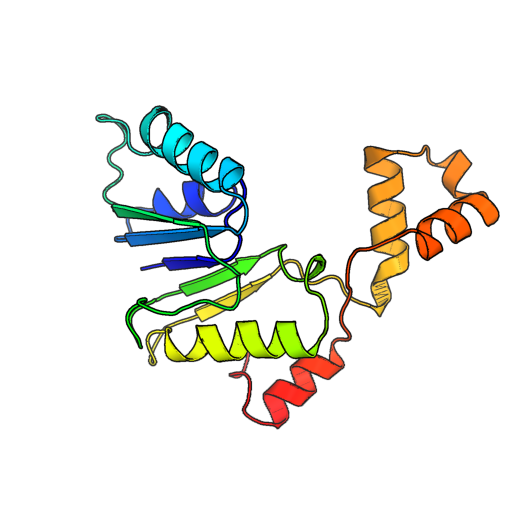A O 1
ATOM 960 N N . LEU A 1 127 ? 6.095 1.240 -20.4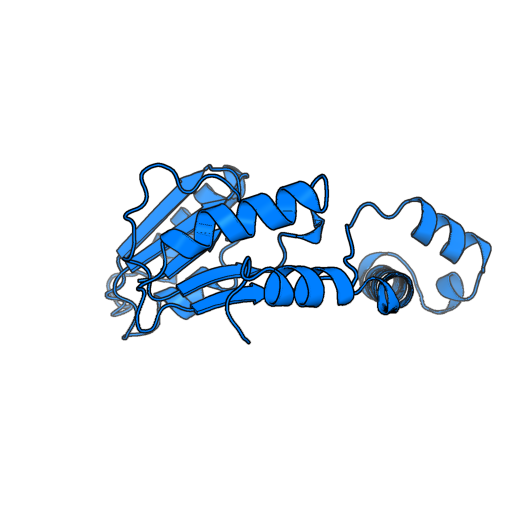61 1.00 95.69 127 LEU A N 1
ATOM 961 C CA . LEU A 1 127 ? 6.109 2.226 -21.548 1.00 95.69 127 LEU A CA 1
ATOM 962 C C . LEU A 1 127 ? 5.353 3.501 -21.174 1.00 95.69 127 LEU A C 1
ATOM 964 O O . LEU A 1 127 ? 5.840 4.604 -21.420 1.00 95.69 127 LEU A O 1
ATOM 968 N N . ARG A 1 128 ? 4.175 3.372 -20.552 1.00 94.69 128 ARG A N 1
ATOM 969 C CA . ARG A 1 128 ? 3.391 4.532 -20.114 1.00 94.69 128 ARG A CA 1
ATOM 970 C C . ARG A 1 128 ? 4.147 5.353 -19.075 1.00 94.69 128 ARG A C 1
ATOM 972 O O . ARG A 1 128 ? 4.158 6.578 -19.168 1.00 94.69 128 ARG A O 1
ATOM 979 N N . ARG A 1 129 ? 4.798 4.692 -18.116 1.00 93.69 129 ARG A N 1
ATOM 980 C CA . ARG A 1 129 ? 5.628 5.361 -17.112 1.00 93.69 129 ARG A CA 1
ATOM 981 C C . ARG A 1 129 ? 6.833 6.051 -17.751 1.00 93.69 129 ARG A C 1
ATOM 983 O O . ARG A 1 129 ? 7.086 7.212 -17.447 1.00 93.69 129 ARG A O 1
ATOM 990 N N . ALA A 1 130 ? 7.534 5.372 -18.657 1.00 95.50 130 ALA A N 1
ATOM 991 C CA . ALA A 1 130 ? 8.672 5.937 -19.379 1.00 95.50 130 ALA A CA 1
ATOM 992 C C . ALA A 1 130 ? 8.276 7.202 -20.145 1.00 95.50 130 ALA A C 1
ATOM 994 O O . ALA A 1 130 ? 8.913 8.238 -19.991 1.00 95.50 130 ALA A O 1
ATOM 995 N N . ARG A 1 131 ? 7.157 7.145 -20.876 1.00 95.94 131 ARG A N 1
ATOM 996 C CA . ARG A 1 131 ? 6.615 8.282 -21.629 1.00 95.94 131 ARG A CA 1
ATOM 997 C C . ARG A 1 131 ? 6.293 9.491 -20.750 1.00 95.94 131 ARG A C 1
ATOM 999 O O . ARG A 1 131 ? 6.327 10.622 -21.216 1.00 95.94 131 ARG A O 1
ATOM 1006 N N . PHE A 1 132 ? 5.900 9.249 -19.502 1.00 94.38 132 PHE A N 1
ATOM 1007 C CA . PHE A 1 132 ? 5.508 10.320 -18.593 1.00 94.38 132 PHE A CA 1
ATOM 1008 C C . PHE A 1 132 ? 6.705 10.965 -17.885 1.00 94.38 132 PHE A C 1
ATOM 1010 O O . PHE A 1 132 ? 6.667 12.158 -17.605 1.00 94.38 132 PHE A O 1
ATOM 1017 N N . PHE A 1 133 ? 7.752 10.192 -17.584 1.00 93.38 133 PHE A N 1
ATOM 1018 C CA . PHE A 1 133 ? 8.839 10.655 -16.717 1.00 93.38 133 PHE A CA 1
ATOM 1019 C C . PHE A 1 133 ? 10.193 10.819 -17.404 1.00 93.38 133 PHE A C 1
ATOM 1021 O O . PHE A 1 133 ? 10.986 11.632 -16.937 1.00 93.38 133 PHE A O 1
ATOM 1028 N N . THR A 1 134 ? 10.504 10.029 -18.434 1.00 93.44 134 THR A N 1
ATOM 1029 C CA . THR A 1 134 ? 11.896 9.868 -18.889 1.00 93.44 134 THR A CA 1
ATOM 1030 C C . THR A 1 1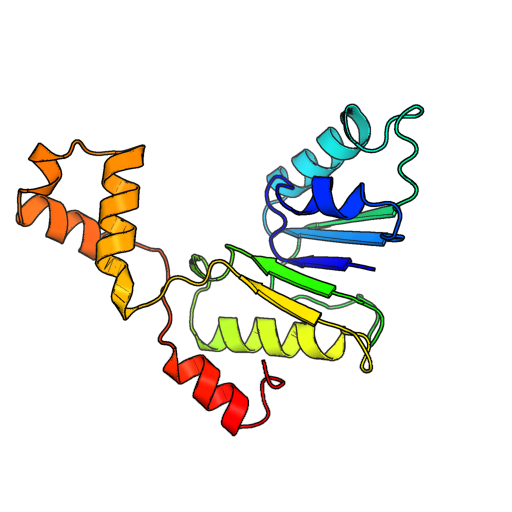34 ? 12.112 9.893 -20.398 1.00 93.44 134 THR A C 1
ATOM 1032 O O . THR A 1 134 ? 13.231 10.186 -20.797 1.00 93.44 134 THR A O 1
ATOM 1035 N N . HIS A 1 135 ? 11.103 9.600 -21.224 1.00 95.50 135 HIS A N 1
ATOM 1036 C CA . HIS A 1 135 ? 11.263 9.470 -22.680 1.00 95.50 135 HIS A CA 1
ATOM 1037 C C . HIS A 1 135 ? 10.120 10.131 -23.456 1.00 95.50 135 HIS A C 1
ATOM 1039 O O . HIS A 1 135 ? 8.970 10.152 -23.013 1.00 95.50 135 HIS A O 1
ATOM 1045 N N . GLY A 1 136 ? 10.423 10.605 -24.662 1.00 96.44 136 GLY A N 1
ATOM 1046 C CA . GLY A 1 136 ? 9.444 11.018 -25.662 1.00 96.44 136 GLY A CA 1
ATOM 1047 C C . GLY A 1 136 ? 8.775 9.835 -26.373 1.00 96.44 136 GLY A C 1
ATOM 1048 O O . GLY A 1 136 ? 9.178 8.679 -26.252 1.00 96.44 136 GLY A O 1
ATOM 1049 N N . PHE A 1 137 ? 7.726 10.120 -27.151 1.00 94.69 137 PHE A N 1
ATOM 1050 C CA . PHE A 1 137 ? 7.021 9.085 -27.920 1.00 94.69 137 PHE A CA 1
ATOM 1051 C C . PHE A 1 137 ? 7.895 8.463 -29.019 1.00 94.69 137 PHE A C 1
ATOM 1053 O O . PHE A 1 137 ? 7.852 7.245 -29.195 1.00 94.69 137 PHE A O 1
ATOM 1060 N N . ASP A 1 138 ? 8.691 9.278 -29.716 1.00 96.81 138 ASP A N 1
ATOM 1061 C CA . ASP A 1 138 ? 9.533 8.833 -30.834 1.00 96.81 138 ASP A CA 1
ATOM 1062 C C . ASP A 1 138 ? 10.677 7.929 -30.359 1.00 96.81 138 ASP A C 1
ATOM 1064 O O . ASP A 1 138 ? 10.939 6.889 -30.961 1.00 96.81 138 ASP A O 1
ATOM 1068 N N . GLU A 1 139 ? 11.294 8.255 -29.220 1.00 96.19 139 GLU A N 1
ATOM 1069 C CA . GLU A 1 139 ? 12.334 7.424 -28.597 1.00 96.19 139 GLU A CA 1
ATOM 1070 C C . GLU A 1 139 ? 11.804 6.025 -28.259 1.00 96.19 139 GLU A C 1
ATOM 1072 O O . GLU A 1 139 ? 12.470 5.021 -28.502 1.00 96.19 139 GLU A O 1
ATOM 1077 N N . LEU A 1 140 ? 10.564 5.941 -27.765 1.00 96.81 140 LEU A N 1
ATOM 1078 C CA . LEU A 1 140 ? 9.920 4.675 -27.414 1.00 96.81 140 LEU A CA 1
ATOM 1079 C C . LEU A 1 140 ? 9.480 3.845 -28.631 1.00 96.81 140 LEU A C 1
ATOM 1081 O O . LEU A 1 140 ? 9.092 2.689 -28.450 1.00 96.81 140 LEU A O 1
ATOM 1085 N N . GLN A 1 141 ? 9.549 4.375 -29.859 1.00 95.62 141 GLN A N 1
ATOM 1086 C CA . GLN A 1 141 ? 9.365 3.556 -31.065 1.00 95.62 141 GLN A CA 1
ATOM 1087 C C . GLN A 1 141 ? 10.558 2.619 -31.291 1.00 95.62 141 GLN A C 1
ATOM 1089 O O . GLN A 1 141 ? 10.385 1.502 -31.794 1.00 95.62 141 GLN A O 1
ATOM 1094 N N . ASN A 1 142 ? 11.755 3.023 -30.855 1.00 97.25 142 ASN A N 1
ATOM 1095 C CA . ASN A 1 142 ? 12.966 2.223 -30.976 1.00 97.25 142 ASN A CA 1
ATOM 1096 C C . ASN A 1 142 ? 12.871 0.948 -30.109 1.00 97.25 142 ASN A C 1
ATOM 1098 O O . ASN A 1 142 ? 12.506 0.990 -28.933 1.00 97.25 142 ASN A O 1
ATOM 1102 N N . LEU A 1 143 ? 13.158 -0.213 -30.707 1.00 96.81 143 LEU A N 1
ATOM 1103 C CA . LEU A 1 143 ? 13.098 -1.510 -30.025 1.00 96.81 143 LEU A CA 1
ATOM 1104 C C . LEU A 1 143 ? 14.167 -1.654 -28.936 1.00 96.81 143 LEU A C 1
ATOM 1106 O O . LEU A 1 143 ? 13.842 -2.105 -27.843 1.00 96.81 143 LEU A O 1
ATOM 1110 N N . GLU A 1 144 ? 15.395 -1.212 -29.191 1.00 97.38 144 GLU A N 1
ATOM 1111 C CA . GLU A 1 144 ? 16.522 -1.318 -28.256 1.00 97.38 144 GLU A CA 1
ATOM 1112 C C . GLU A 1 144 ? 16.284 -0.483 -26.990 1.00 97.38 144 GLU A C 1
ATOM 1114 O O . GLU A 1 144 ? 16.542 -0.931 -25.868 1.00 97.38 144 GLU A O 1
ATOM 1119 N N . VAL A 1 145 ? 15.681 0.700 -27.152 1.00 96.69 145 VAL A N 1
ATOM 1120 C CA . VAL A 1 145 ? 15.240 1.544 -26.030 1.00 96.69 145 VAL A CA 1
ATOM 1121 C C . VAL A 1 145 ? 14.201 0.806 -25.182 1.00 96.69 145 VAL A C 1
ATOM 1123 O O . VAL A 1 145 ? 14.312 0.761 -23.955 1.00 96.69 145 VAL A O 1
ATOM 1126 N N . ARG A 1 146 ? 13.203 0.176 -25.819 1.00 96.56 146 ARG A N 1
ATOM 1127 C CA . ARG A 1 146 ? 12.161 -0.584 -25.108 1.00 96.56 146 ARG A CA 1
ATOM 1128 C C . ARG A 1 146 ? 12.718 -1.813 -24.398 1.00 96.56 146 ARG A C 1
ATOM 1130 O O . ARG A 1 146 ? 12.338 -2.067 -23.259 1.00 96.56 146 ARG A O 1
ATOM 1137 N N . GLU A 1 147 ? 13.615 -2.560 -25.028 1.00 96.69 147 GLU A N 1
ATOM 1138 C CA . GLU A 1 147 ? 14.250 -3.727 -24.410 1.00 96.69 147 GLU A CA 1
ATOM 1139 C C . GLU A 1 147 ? 15.102 -3.331 -23.204 1.00 96.69 147 GLU A C 1
ATOM 1141 O O . GLU A 1 147 ? 14.978 -3.936 -22.138 1.00 96.69 147 GLU A O 1
ATOM 1146 N N . THR A 1 148 ? 15.883 -2.256 -23.324 1.00 96.19 148 THR A N 1
ATOM 1147 C CA . THR A 1 148 ? 16.657 -1.698 -22.207 1.00 96.19 148 THR A CA 1
ATOM 1148 C C . THR A 1 148 ? 15.747 -1.298 -21.046 1.00 96.19 148 THR A C 1
ATOM 1150 O O . THR A 1 148 ? 16.019 -1.622 -19.885 1.00 96.19 148 THR A O 1
ATOM 1153 N N . LEU A 1 149 ? 14.621 -0.644 -21.343 1.00 95.25 149 LEU A N 1
ATOM 1154 C CA . LEU A 1 149 ? 13.621 -0.273 -20.345 1.00 95.25 149 LEU A CA 1
ATOM 1155 C C . LEU A 1 149 ? 13.030 -1.503 -19.639 1.00 95.25 149 LEU A C 1
ATOM 1157 O O . LEU A 1 149 ? 12.923 -1.519 -18.415 1.00 95.25 149 LEU A O 1
ATOM 1161 N N . PHE A 1 150 ? 12.651 -2.537 -20.392 1.00 95.31 150 PHE A N 1
ATOM 1162 C CA . PHE A 1 150 ? 12.052 -3.746 -19.825 1.00 95.31 150 PHE A CA 1
ATOM 1163 C C . PHE A 1 150 ? 13.042 -4.538 -18.972 1.00 95.31 150 PHE A C 1
ATOM 1165 O O . PHE A 1 150 ? 12.674 -5.005 -17.898 1.00 95.31 150 PHE A O 1
ATOM 1172 N N . ASN A 1 151 ? 14.297 -4.641 -19.407 1.00 94.00 151 ASN A N 1
ATOM 1173 C CA . ASN A 1 151 ? 15.328 -5.403 -18.702 1.00 94.00 151 ASN A CA 1
ATOM 1174 C C . ASN A 1 151 ? 15.843 -4.693 -17.441 1.00 94.00 151 ASN A C 1
ATOM 1176 O O . ASN A 1 151 ? 16.320 -5.347 -16.516 1.00 94.00 151 ASN A O 1
ATOM 1180 N N . SER A 1 152 ? 15.750 -3.362 -17.386 1.00 92.94 152 SER A N 1
ATOM 1181 C CA . SER A 1 152 ? 16.172 -2.566 -16.224 1.00 92.94 152 SER A CA 1
ATOM 1182 C C . SER A 1 152 ? 15.061 -2.331 -15.193 1.00 92.94 152 SER A C 1
ATOM 1184 O O . SER A 1 152 ? 15.341 -1.856 -14.086 1.00 92.94 152 SER A O 1
ATOM 1186 N N . ALA A 1 153 ? 13.809 -2.658 -15.526 1.00 91.12 153 ALA A N 1
ATOM 1187 C CA . ALA A 1 153 ? 12.671 -2.453 -14.644 1.00 91.12 153 ALA A CA 1
ATOM 1188 C C . ALA A 1 153 ? 12.758 -3.331 -13.386 1.00 91.12 153 ALA A C 1
ATOM 1190 O O . ALA A 1 153 ? 13.040 -4.527 -13.442 1.00 91.12 153 ALA A O 1
ATOM 1191 N N . LYS A 1 154 ? 12.506 -2.717 -12.225 1.00 88.94 154 LYS A N 1
ATOM 1192 C CA . LYS A 1 154 ? 12.597 -3.383 -10.913 1.00 88.94 154 LYS A CA 1
ATOM 1193 C C . LYS A 1 154 ? 11.240 -3.681 -10.288 1.00 88.94 154 LYS A C 1
ATOM 1195 O O . LYS A 1 154 ? 11.170 -4.491 -9.368 1.00 88.94 154 LYS A O 1
ATOM 1200 N N . ASP A 1 155 ? 10.185 -3.034 -10.774 1.00 90.31 155 ASP A N 1
ATOM 1201 C CA . ASP A 1 155 ? 8.843 -3.150 -10.210 1.00 90.31 155 ASP A CA 1
ATOM 1202 C C . ASP A 1 155 ? 8.331 -4.574 -10.366 1.00 90.31 155 ASP A C 1
ATOM 1204 O O . ASP A 1 155 ? 8.398 -5.149 -11.455 1.00 90.31 155 ASP A O 1
ATOM 1208 N N . ARG A 1 156 ? 7.795 -5.150 -9.296 1.00 92.44 156 ARG A N 1
ATOM 1209 C CA . ARG A 1 156 ? 7.131 -6.447 -9.381 1.00 92.44 156 ARG A CA 1
ATOM 1210 C C . ARG A 1 156 ? 5.751 -6.318 -10.007 1.00 92.44 156 ARG A C 1
ATOM 1212 O O . ARG A 1 156 ? 5.038 -5.340 -9.800 1.00 92.44 156 ARG A O 1
ATOM 1219 N N . CYS A 1 157 ? 5.390 -7.348 -10.757 1.00 94.62 157 CYS A N 1
ATOM 1220 C CA . CYS A 1 157 ? 4.057 -7.567 -11.288 1.00 94.62 157 CYS A CA 1
ATOM 1221 C C . CYS A 1 157 ? 3.591 -8.971 -10.902 1.00 94.62 157 CYS A C 1
ATOM 1223 O O . CYS A 1 157 ? 4.410 -9.844 -10.599 1.00 94.62 157 CYS A O 1
ATOM 1225 N N . PHE A 1 158 ? 2.278 -9.178 -10.902 1.00 94.81 158 PHE A N 1
ATOM 1226 C CA . PHE A 1 158 ? 1.662 -10.413 -10.432 1.00 94.81 158 PHE A CA 1
ATOM 1227 C C . PHE A 1 158 ? 0.682 -10.961 -11.470 1.00 94.81 158 PHE A C 1
ATOM 1229 O O . PHE A 1 158 ? 0.043 -10.211 -12.211 1.00 94.81 158 PHE A O 1
ATOM 1236 N N . GLU A 1 159 ? 0.609 -12.287 -11.540 1.00 94.31 159 GLU A N 1
ATOM 1237 C CA . GLU A 1 159 ? -0.407 -13.011 -12.306 1.00 94.31 159 GLU A CA 1
ATOM 1238 C C . GLU A 1 159 ? -1.740 -12.957 -11.560 1.00 94.31 159 GLU A C 1
ATOM 1240 O O . GLU A 1 159 ? -1.770 -13.053 -10.332 1.00 94.31 159 GLU A O 1
ATOM 1245 N N . GLN A 1 160 ? -2.845 -12.812 -12.287 1.00 91.56 160 GLN A N 1
ATOM 1246 C CA . GLN A 1 160 ? -4.184 -12.834 -11.688 1.00 91.56 160 GLN A CA 1
ATOM 1247 C C . GLN A 1 160 ? -4.496 -14.215 -11.083 1.00 91.56 160 GLN A C 1
ATOM 1249 O O . GLN A 1 160 ? -5.149 -14.317 -10.047 1.00 91.56 160 GLN A O 1
ATOM 1254 N N . GLU A 1 161 ? -3.951 -15.273 -11.688 1.00 93.69 161 GLU A N 1
ATOM 1255 C CA . GLU A 1 161 ? -4.090 -16.673 -11.295 1.00 93.69 161 GLU A CA 1
ATOM 1256 C C . GLU A 1 161 ? -3.588 -16.918 -9.870 1.00 93.69 161 GLU A C 1
ATOM 1258 O O . GLU A 1 161 ? -4.159 -17.747 -9.165 1.00 93.69 161 GLU A O 1
ATOM 1263 N N . LEU A 1 162 ? -2.591 -16.153 -9.408 1.00 92.81 162 LEU A N 1
ATOM 1264 C CA . LEU A 1 162 ? -2.135 -16.193 -8.018 1.00 92.81 162 LEU A CA 1
ATOM 1265 C C . LEU A 1 162 ? -3.287 -15.888 -7.052 1.00 92.81 162 LEU A C 1
ATOM 1267 O O . LEU A 1 162 ? -3.497 -16.626 -6.094 1.00 92.81 162 LEU A O 1
ATOM 1271 N N . PHE A 1 163 ? -4.049 -14.823 -7.302 1.00 92.44 163 PHE A N 1
ATOM 1272 C CA . PHE A 1 163 ? -5.131 -14.398 -6.413 1.00 92.44 163 PHE A CA 1
ATOM 1273 C C . PHE A 1 163 ? -6.304 -15.381 -6.446 1.00 92.44 163 PHE A C 1
ATOM 1275 O O . PHE A 1 163 ? -6.826 -15.737 -5.389 1.00 92.44 163 PHE A O 1
ATOM 1282 N N . TYR A 1 164 ? -6.651 -15.901 -7.628 1.00 92.94 164 TYR A N 1
ATOM 1283 C CA . TYR A 1 164 ? -7.660 -16.955 -7.754 1.00 92.94 164 TYR A CA 1
ATOM 1284 C C . TYR A 1 164 ? -7.241 -18.241 -7.030 1.00 92.94 164 TYR A C 1
ATOM 1286 O O . TYR A 1 164 ? -8.050 -18.843 -6.327 1.00 92.94 164 TYR A O 1
ATOM 1294 N N . ALA A 1 165 ? -5.972 -18.645 -7.139 1.00 93.56 165 ALA A N 1
ATOM 1295 C CA . ALA A 1 165 ? -5.453 -19.818 -6.442 1.00 93.56 165 ALA A CA 1
ATOM 1296 C C . ALA A 1 165 ? -5.499 -19.647 -4.915 1.00 93.56 165 ALA A C 1
ATOM 1298 O O . ALA A 1 165 ? -5.905 -20.567 -4.205 1.00 93.56 165 ALA A O 1
ATOM 1299 N N . LEU A 1 166 ? -5.139 -18.465 -4.404 1.00 93.12 166 LEU A N 1
ATOM 1300 C CA . LEU A 1 166 ? -5.231 -18.156 -2.975 1.00 93.12 166 LEU A CA 1
ATOM 1301 C C . LEU A 1 166 ? -6.682 -18.190 -2.475 1.00 93.12 166 LEU A C 1
ATOM 1303 O O . LEU A 1 166 ? -6.941 -18.708 -1.389 1.00 93.12 166 LEU A O 1
ATOM 1307 N N . GLN A 1 167 ? -7.629 -17.685 -3.266 1.00 92.12 167 GLN A N 1
ATOM 1308 C CA . GLN A 1 167 ? -9.055 -17.742 -2.944 1.00 92.12 167 GLN A CA 1
ATOM 1309 C C . GLN A 1 167 ? -9.573 -19.189 -2.923 1.00 92.12 167 GLN A C 1
ATOM 1311 O O . GLN A 1 167 ? -10.208 -19.596 -1.953 1.00 92.12 167 GLN A O 1
ATOM 1316 N N . LEU A 1 168 ? -9.251 -19.997 -3.942 1.00 94.19 168 LEU A N 1
ATOM 1317 C CA . LEU A 1 168 ? -9.620 -21.421 -4.001 1.00 94.19 168 LEU A CA 1
ATOM 1318 C C . LEU A 1 168 ? -9.036 -22.228 -2.832 1.00 94.19 168 LEU A C 1
ATOM 1320 O O . LEU A 1 168 ? -9.656 -23.179 -2.362 1.00 94.19 168 LEU A O 1
ATOM 1324 N N . ALA A 1 169 ? -7.862 -21.832 -2.339 1.00 93.19 169 ALA A N 1
ATOM 1325 C CA . ALA A 1 169 ? -7.218 -22.424 -1.171 1.00 93.19 169 ALA A CA 1
ATOM 1326 C C . ALA A 1 169 ? -7.744 -21.884 0.177 1.00 93.19 169 ALA A C 1
ATOM 1328 O O . ALA A 1 169 ? -7.174 -22.217 1.217 1.00 93.19 169 ALA A O 1
ATOM 1329 N N . ASN A 1 170 ? -8.795 -21.053 0.185 1.00 90.56 170 ASN A N 1
ATOM 1330 C CA . ASN A 1 170 ? -9.328 -20.362 1.369 1.00 90.56 170 ASN A CA 1
ATOM 1331 C C . ASN A 1 170 ? -8.286 -19.503 2.117 1.00 90.56 170 ASN A C 1
ATOM 1333 O O . ASN A 1 170 ? -8.398 -19.288 3.323 1.00 90.56 170 ASN A O 1
ATOM 1337 N N . GLN A 1 171 ? -7.256 -19.017 1.417 1.00 89.44 171 GLN A N 1
ATOM 1338 C CA . GLN A 1 171 ? -6.242 -18.115 1.976 1.00 89.44 171 GLN A CA 1
ATOM 1339 C C . GLN A 1 171 ? -6.601 -16.639 1.793 1.00 89.44 171 GLN A C 1
ATOM 1341 O O . GLN A 1 171 ? -6.059 -15.790 2.498 1.00 89.44 171 GLN A O 1
ATOM 1346 N N . LEU A 1 172 ? -7.514 -16.333 0.869 1.00 88.31 172 LEU A N 1
ATOM 1347 C CA . LEU A 1 172 ? -8.140 -15.023 0.729 1.00 88.31 172 LEU A CA 1
ATOM 1348 C C . LEU A 1 172 ? -9.661 -15.159 0.832 1.00 88.31 172 LEU A C 1
ATOM 1350 O O . LEU A 1 172 ? -10.212 -16.141 0.325 1.00 88.31 172 LEU A O 1
ATOM 1354 N N . PRO A 1 173 ? -10.346 -14.193 1.469 1.00 82.31 173 PRO A N 1
ATOM 1355 C CA . PRO A 1 173 ? -11.798 -14.120 1.405 1.00 82.31 173 PRO A CA 1
ATOM 1356 C C . PRO A 1 173 ? -12.251 -13.886 -0.042 1.00 82.31 173 PRO A C 1
ATOM 1358 O O . PRO A 1 173 ? -11.478 -13.423 -0.884 1.00 82.31 173 PRO A O 1
ATOM 1361 N N . GLY A 1 174 ? -13.512 -14.210 -0.332 1.00 73.62 174 GLY A N 1
ATOM 1362 C CA . GLY A 1 174 ? -14.109 -13.865 -1.620 1.00 73.62 174 GLY A CA 1
ATOM 1363 C C . GLY A 1 174 ? -14.135 -12.352 -1.849 1.00 73.62 174 GLY A C 1
ATOM 1364 O O . GLY A 1 174 ? -14.276 -11.592 -0.890 1.00 73.62 174 GLY A O 1
ATOM 1365 N N . VAL A 1 175 ? -13.968 -11.953 -3.114 1.00 60.38 175 VAL A N 1
ATOM 1366 C CA . VAL A 1 175 ? -14.101 -10.566 -3.596 1.00 60.38 175 VAL A CA 1
ATOM 1367 C C . VAL A 1 175 ? -15.569 -10.167 -3.671 1.00 60.38 175 VAL A C 1
ATOM 1369 O O . VAL A 1 175 ? -16.368 -11.007 -4.147 1.00 60.38 175 VAL A O 1
#

Sequence (175 aa):
RVVEMGCGKGMILFKVAAAPCVKEYVGCDLSRLAIKHVERVWKSHVATESSGVACSLSTHVRDASNFAGLADKSFDAVVCNGVSMYFPSASYLVEVLQAGLPKLDPTRGVYHFGDVISREHYKSFLLRRARFFTHGFDELQNLEVRETLFNSAKDRCFEQELFYALQLANQLPGV

Radius of gyration: 18.5 Å; chains: 1; bounding box: 35×47×50 Å